Protein AF-A0A7C2U4H9-F1 (afdb_monomer_lite)

Foldseek 3Di:
DLDWAQPQFQPWDQDPVRDIWTFRTWGQAPVGDIATETPVQLVQLCVAPVSVVCSVCLSVQRHPALDKDQDPVGNQKIWGWHDDDQWIKIWIWHDDPNHIYTNYMHTDQWDDDDVDDTHGPVNSVVPVVDDDDDDDD

Secondary structure (DSSP, 8-state):
-PPPB-TTTT-EEE-TTS-EEEEEEEEE-TTSSEEEEEHHHHHHHHTSHHHHHTGGGHHHHHHS-SEEEEETTEEEEEEEEEEETTEEEEEEEEEETTEEEEEEEEE-SEE--SSSSPEEHHHHHHGGG--------

pLDDT: mean 81.41, std 17.37, range [26.0, 96.12]

Sequence (137 aa):
MAERDFSCAGVTFIDHNNQVNEILYATLTPLGYKAYVSIYALQHIEKHPIASKHKNDIAYILSNPDLVTPNPDNLKTHIFYKSYGKILLAVAVQVKNEVRFVATMYEAPNVKGLKQERILTSEFLFLRGGFKWKKWK

Radius of gyration: 15.43 Å; chains: 1; bounding box: 29×50×38 Å

Structure (mmCIF, N/CA/C/O backbone):
data_AF-A0A7C2U4H9-F1
#
_entry.id   AF-A0A7C2U4H9-F1
#
loop_
_atom_site.group_PDB
_atom_site.id
_atom_site.type_symbol
_atom_site.label_atom_id
_atom_site.label_alt_id
_atom_site.label_comp_id
_atom_site.label_asym_id
_atom_site.label_entity_id
_atom_site.label_seq_id
_atom_site.pdbx_PDB_ins_code
_atom_site.Cartn_x
_atom_site.Cartn_y
_atom_site.Cartn_z
_atom_site.occupancy
_atom_site.B_iso_or_equiv
_atom_site.auth_seq_id
_atom_site.auth_comp_id
_atom_site.auth_asym_id
_atom_site.auth_atom_id
_atom_site.pdbx_PDB_model_num
ATOM 1 N N . MET A 1 1 ? -11.006 4.688 -13.363 1.00 51.50 1 MET A N 1
ATOM 2 C CA . MET A 1 1 ? -10.161 5.543 -12.498 1.00 51.50 1 MET A CA 1
ATOM 3 C C . MET A 1 1 ? -10.096 4.896 -11.129 1.00 51.50 1 MET A C 1
ATOM 5 O O . MET A 1 1 ? -11.105 4.357 -10.702 1.00 51.50 1 MET A O 1
ATOM 9 N N . ALA A 1 2 ? -8.938 4.898 -10.471 1.00 67.38 2 ALA A N 1
ATOM 10 C CA . ALA A 1 2 ? -8.870 4.509 -9.066 1.00 67.38 2 ALA A CA 1
ATOM 11 C C . ALA A 1 2 ? -9.535 5.593 -8.218 1.00 67.38 2 ALA A C 1
ATOM 13 O O . ALA A 1 2 ? -9.140 6.757 -8.299 1.00 67.38 2 ALA A O 1
ATOM 14 N N . GLU A 1 3 ? -10.558 5.227 -7.457 1.00 83.25 3 GLU A N 1
ATOM 15 C CA . GLU A 1 3 ? -11.372 6.191 -6.727 1.00 83.25 3 GLU A CA 1
ATOM 16 C C . GLU A 1 3 ? -10.749 6.471 -5.355 1.00 83.25 3 GLU A C 1
ATOM 18 O O . GLU A 1 3 ? -10.582 5.575 -4.522 1.00 83.25 3 GLU A O 1
ATOM 23 N N . ARG A 1 4 ? -10.334 7.726 -5.153 1.00 93.31 4 ARG A N 1
ATOM 24 C CA . ARG A 1 4 ? -9.952 8.244 -3.840 1.00 93.31 4 ARG A CA 1
ATOM 25 C C . ARG A 1 4 ? -11.218 8.750 -3.168 1.00 93.31 4 ARG A C 1
ATOM 27 O O . ARG A 1 4 ? -11.835 9.691 -3.657 1.00 93.31 4 ARG A O 1
ATOM 34 N N . ASP A 1 5 ? -11.578 8.128 -2.059 1.00 93.12 5 ASP A N 1
ATOM 35 C CA . ASP A 1 5 ? -12.691 8.549 -1.222 1.00 93.12 5 ASP A CA 1
ATOM 36 C C . ASP A 1 5 ? -12.189 9.543 -0.170 1.00 93.12 5 ASP A C 1
ATOM 38 O O . ASP A 1 5 ? -11.414 9.187 0.719 1.00 93.12 5 ASP A O 1
ATOM 42 N N . PHE A 1 6 ? -12.618 10.797 -0.283 1.00 94.69 6 PHE A N 1
ATOM 43 C CA . PHE A 1 6 ? -12.236 11.875 0.631 1.00 94.69 6 PHE A CA 1
ATOM 44 C C . PHE A 1 6 ? -13.234 12.073 1.780 1.00 94.69 6 PHE A C 1
ATOM 46 O O . PHE A 1 6 ? -13.040 12.976 2.588 1.00 94.69 6 PHE A O 1
ATOM 53 N N . SER A 1 7 ? -14.278 11.241 1.912 1.00 93.44 7 SER A N 1
ATOM 54 C CA . SER A 1 7 ? -15.303 11.415 2.956 1.00 93.44 7 SER A CA 1
ATOM 55 C C . SER A 1 7 ? -14.754 11.300 4.384 1.00 93.44 7 SER A C 1
ATOM 57 O O . SER A 1 7 ? -15.409 11.710 5.336 1.00 93.44 7 SER A O 1
ATOM 59 N N . CYS A 1 8 ? -13.577 10.692 4.541 1.00 89.25 8 CYS A N 1
ATOM 60 C CA . CYS A 1 8 ? -12.869 10.520 5.808 1.00 89.25 8 CYS A CA 1
ATOM 61 C C . CYS A 1 8 ? -11.629 11.419 5.940 1.00 89.25 8 CYS A C 1
ATOM 63 O O . CYS A 1 8 ? -10.834 11.211 6.857 1.00 89.25 8 CYS A O 1
ATOM 65 N N . ALA A 1 9 ? -11.418 12.363 5.019 1.00 93.25 9 ALA A N 1
ATOM 66 C CA . ALA A 1 9 ? -10.305 13.301 5.101 1.00 93.25 9 ALA A CA 1
ATOM 67 C C . ALA A 1 9 ? -10.408 14.149 6.384 1.00 93.25 9 ALA A C 1
ATOM 69 O O . ALA A 1 9 ? -11.499 14.574 6.760 1.00 93.25 9 ALA A O 1
ATOM 70 N N . GLY A 1 10 ? -9.287 14.367 7.073 1.00 90.81 10 GLY A N 1
ATOM 71 C CA . GLY A 1 10 ? -9.241 15.112 8.337 1.00 90.81 10 GLY A CA 1
ATOM 72 C C . GLY A 1 10 ? -9.569 14.287 9.588 1.00 90.81 10 GLY A C 1
ATOM 73 O O . GLY A 1 10 ? -9.355 14.754 10.706 1.00 90.81 10 GLY A O 1
ATOM 74 N N . VAL A 1 11 ? -10.050 13.047 9.440 1.00 91.38 11 VAL A N 1
ATOM 75 C CA . VAL A 1 11 ? -10.263 12.149 10.585 1.00 91.38 11 VAL A CA 1
ATOM 76 C C . VAL A 1 11 ? -8.913 11.703 11.139 1.00 91.38 11 VAL A C 1
ATOM 78 O O . VAL A 1 11 ? -8.040 11.256 10.390 1.00 91.38 11 VAL A O 1
ATOM 81 N N . THR A 1 12 ? -8.748 11.788 12.459 1.00 90.69 12 THR A N 1
ATOM 82 C CA . THR A 1 12 ? -7.515 11.384 13.132 1.00 90.69 12 THR A CA 1
ATOM 83 C C . THR A 1 12 ? -7.577 9.954 13.671 1.00 90.69 12 THR A C 1
ATOM 85 O O . THR A 1 12 ? -8.636 9.437 14.023 1.00 90.69 12 THR A O 1
ATOM 88 N N . PHE A 1 13 ? -6.426 9.288 13.738 1.00 84.75 13 PHE A N 1
ATOM 89 C CA . PHE A 1 13 ? -6.267 7.964 14.339 1.00 84.75 13 PHE A CA 1
ATOM 90 C C . PHE A 1 13 ? -4.895 7.824 15.000 1.00 84.75 13 PHE A C 1
ATOM 92 O O . PHE A 1 13 ? -3.975 8.587 14.720 1.00 84.75 13 PHE A O 1
ATOM 99 N N . ILE A 1 14 ? -4.746 6.822 15.866 1.00 82.75 14 ILE A N 1
ATOM 100 C CA . ILE A 1 14 ? -3.475 6.504 16.524 1.00 82.75 14 ILE A CA 1
ATOM 101 C C . ILE A 1 14 ? -2.810 5.331 15.794 1.00 82.75 14 ILE A C 1
ATOM 103 O O . ILE A 1 14 ? -3.325 4.208 15.837 1.00 82.75 14 ILE A O 1
ATOM 107 N N . ASP A 1 15 ? -1.657 5.554 15.165 1.00 73.75 15 ASP A N 1
ATOM 108 C CA . ASP A 1 15 ? -0.920 4.519 14.423 1.00 73.75 15 ASP A CA 1
ATOM 109 C C . ASP A 1 15 ? -0.199 3.509 15.335 1.00 73.75 15 ASP A C 1
ATOM 111 O O . ASP A 1 15 ? -0.282 3.564 16.561 1.00 73.75 15 ASP A O 1
ATOM 115 N N . HIS A 1 16 ? 0.513 2.543 14.751 1.00 70.50 16 HIS A N 1
ATOM 116 C CA . HIS A 1 16 ? 1.254 1.524 15.505 1.00 70.50 16 HIS A CA 1
ATOM 117 C C . HIS A 1 16 ? 2.360 2.089 16.419 1.00 70.50 16 HIS A C 1
ATOM 119 O O . HIS A 1 16 ? 2.736 1.411 17.370 1.00 70.50 16 HIS A O 1
ATOM 125 N N . ASN A 1 17 ? 2.824 3.320 16.184 1.00 75.75 17 ASN A N 1
ATOM 126 C CA . ASN A 1 17 ? 3.825 4.020 16.992 1.00 75.75 17 ASN A CA 1
ATOM 127 C C . ASN A 1 17 ? 3.196 4.925 18.063 1.00 75.75 17 ASN A C 1
ATOM 129 O O . ASN A 1 17 ? 3.889 5.748 18.658 1.00 75.75 17 ASN A O 1
ATOM 133 N N . ASN A 1 18 ? 1.888 4.793 18.308 1.00 79.56 18 ASN A N 1
ATOM 134 C CA . ASN A 1 18 ? 1.111 5.661 19.192 1.00 79.56 18 ASN A CA 1
ATOM 135 C C . ASN A 1 18 ? 1.128 7.145 18.791 1.00 79.56 18 ASN A C 1
ATOM 137 O O . ASN A 1 18 ? 0.921 8.019 19.632 1.00 79.56 18 ASN A O 1
ATOM 141 N N . GLN A 1 19 ? 1.325 7.438 17.505 1.00 83.31 19 GLN A N 1
ATOM 142 C CA . GLN A 1 19 ? 1.277 8.798 16.985 1.00 83.31 19 GLN A CA 1
ATOM 143 C C . GLN A 1 19 ? -0.112 9.116 16.441 1.00 83.31 19 GLN A C 1
ATOM 145 O O . GLN A 1 19 ? -0.746 8.285 15.780 1.00 83.31 19 GLN A O 1
ATOM 150 N N . VAL A 1 20 ? -0.581 10.335 16.718 1.00 86.31 20 VAL A N 1
ATOM 151 C CA . VAL A 1 20 ? -1.806 10.867 16.119 1.00 86.31 20 VAL A CA 1
ATOM 152 C C . VAL A 1 20 ? -1.520 11.199 14.663 1.00 86.31 20 VAL A C 1
ATOM 154 O O . VAL A 1 20 ? -0.578 11.919 14.346 1.00 86.31 20 VAL A O 1
ATOM 157 N N . ASN A 1 21 ? -2.350 10.659 13.787 1.00 87.31 21 ASN A N 1
ATOM 158 C CA . ASN A 1 21 ? -2.217 10.750 12.349 1.00 87.31 21 ASN A CA 1
ATOM 159 C C . ASN A 1 21 ? -3.530 11.171 11.724 1.00 87.31 21 ASN A C 1
ATOM 161 O O . ASN A 1 21 ? -4.589 10.792 12.209 1.00 87.31 21 ASN A O 1
ATOM 165 N N . GLU A 1 22 ? -3.451 11.896 10.618 1.00 92.56 22 GLU A N 1
ATOM 166 C CA . GLU A 1 22 ? -4.614 12.360 9.872 1.00 92.56 22 GLU A CA 1
ATOM 167 C C . GLU A 1 22 ? -4.792 11.543 8.593 1.00 92.56 22 GLU A C 1
ATOM 169 O O . GLU A 1 22 ? -3.828 11.293 7.856 1.00 92.56 22 GLU A O 1
ATOM 174 N N . ILE A 1 23 ? -6.026 11.111 8.340 1.00 93.56 23 ILE A N 1
ATOM 175 C CA . ILE A 1 23 ? -6.426 10.444 7.105 1.00 93.56 23 ILE A CA 1
ATOM 176 C C . ILE A 1 23 ? -6.569 11.494 6.002 1.00 93.56 23 ILE A C 1
ATOM 178 O O . ILE A 1 23 ? -7.248 12.500 6.168 1.00 93.56 23 ILE A O 1
ATOM 182 N N . LEU A 1 24 ? -5.970 11.220 4.846 1.00 95.06 24 LEU A N 1
ATOM 183 C CA . LEU A 1 24 ? -6.108 12.039 3.643 1.00 95.06 24 LEU A CA 1
ATOM 184 C C . LEU A 1 24 ? -7.240 11.544 2.751 1.00 95.06 24 LEU A C 1
ATOM 186 O O . LEU A 1 24 ? -8.006 12.337 2.217 1.00 95.06 24 LEU A O 1
ATOM 190 N N . TYR A 1 25 ? -7.316 10.231 2.557 1.00 95.38 25 TYR A N 1
ATOM 191 C CA . TYR A 1 25 ? -8.354 9.579 1.769 1.00 95.38 25 TYR A CA 1
ATOM 192 C C . TYR A 1 25 ? -8.384 8.081 2.077 1.00 95.38 25 TYR A C 1
ATOM 194 O O . TYR A 1 25 ? -7.453 7.522 2.667 1.00 95.38 25 TYR A O 1
ATOM 202 N N . ALA A 1 26 ? -9.442 7.419 1.633 1.00 95.62 26 ALA A N 1
ATOM 203 C CA . ALA A 1 26 ? -9.556 5.974 1.597 1.00 95.62 26 ALA A CA 1
ATOM 204 C C . ALA A 1 26 ? -9.597 5.461 0.153 1.00 95.62 26 ALA A C 1
ATOM 206 O O . ALA A 1 26 ? -9.936 6.176 -0.792 1.00 95.62 26 ALA A O 1
ATOM 207 N N . THR A 1 27 ? -9.257 4.191 -0.028 1.00 96.12 27 THR A N 1
ATOM 208 C CA . THR A 1 27 ? -9.389 3.498 -1.311 1.00 96.12 27 THR A CA 1
ATOM 209 C C . THR A 1 27 ? -9.959 2.107 -1.089 1.00 96.12 27 THR A C 1
ATOM 211 O O . THR A 1 27 ? -9.481 1.365 -0.228 1.00 96.12 27 THR A O 1
ATOM 214 N N . LEU A 1 28 ? -10.981 1.745 -1.867 1.00 95.12 28 LEU A N 1
ATOM 215 C CA . LEU A 1 28 ? -11.529 0.393 -1.876 1.00 95.12 28 LEU A CA 1
ATOM 216 C C . LEU A 1 28 ? -10.554 -0.563 -2.575 1.00 95.12 28 LEU A C 1
ATOM 218 O O . LEU A 1 28 ? -10.083 -0.295 -3.680 1.00 95.12 28 LEU A O 1
ATOM 222 N N . THR A 1 29 ? -10.259 -1.681 -1.922 1.00 95.38 29 THR A N 1
ATOM 223 C CA . THR A 1 29 ? -9.367 -2.720 -2.451 1.00 95.38 29 THR A CA 1
ATOM 224 C C . THR A 1 29 ? -10.162 -3.868 -3.087 1.00 95.38 29 THR A C 1
ATOM 226 O O . THR A 1 29 ? -11.307 -4.102 -2.692 1.00 95.38 29 THR A O 1
ATOM 229 N N . PRO A 1 30 ? -9.559 -4.673 -3.986 1.00 92.88 30 PRO A N 1
ATOM 230 C CA . PRO A 1 30 ? -10.181 -5.896 -4.508 1.00 92.88 30 PRO A CA 1
ATOM 231 C C . PRO A 1 30 ? -10.527 -6.941 -3.441 1.00 92.88 30 PRO A C 1
ATOM 233 O O . PRO A 1 30 ? -11.307 -7.849 -3.701 1.00 92.88 30 PRO A O 1
ATOM 236 N N . LEU A 1 31 ? -9.952 -6.824 -2.239 1.00 91.25 31 LEU A N 1
ATOM 237 C CA . LEU A 1 31 ? -10.272 -7.681 -1.097 1.00 91.25 31 LEU A CA 1
ATOM 238 C C . LEU A 1 31 ? -11.553 -7.246 -0.357 1.00 91.25 31 LEU A C 1
ATOM 240 O O . LEU A 1 31 ? -11.889 -7.833 0.668 1.00 91.25 31 LEU A O 1
ATOM 244 N N . GLY A 1 32 ? -12.255 -6.214 -0.839 1.00 92.25 32 GLY A N 1
ATOM 245 C CA . GLY A 1 32 ? -13.558 -5.789 -0.318 1.00 92.25 32 GLY A CA 1
ATOM 246 C C . GLY A 1 32 ? -13.509 -4.854 0.894 1.00 92.25 32 GLY A C 1
ATOM 247 O O . GLY A 1 32 ? -14.548 -4.569 1.480 1.00 92.25 32 GLY A O 1
ATOM 248 N N . TYR A 1 33 ? -12.332 -4.352 1.277 1.00 93.50 33 TYR A N 1
ATOM 249 C CA . TYR A 1 33 ? -12.185 -3.394 2.380 1.00 93.50 33 TYR A CA 1
ATOM 250 C C . TYR A 1 33 ? -11.609 -2.052 1.921 1.00 93.50 33 TYR A C 1
ATOM 252 O O . TYR A 1 33 ? -10.886 -1.984 0.921 1.00 93.50 33 TYR A O 1
ATOM 260 N N . LYS A 1 34 ? -11.864 -0.998 2.708 1.00 94.44 34 LYS A N 1
ATOM 261 C CA . LYS A 1 34 ? -11.224 0.316 2.555 1.00 94.44 34 LYS A CA 1
ATOM 262 C C . LYS A 1 34 ? -9.848 0.332 3.222 1.00 94.44 34 LYS A C 1
ATOM 264 O O . LYS A 1 34 ? -9.713 -0.062 4.378 1.00 94.44 34 LYS A O 1
ATOM 269 N N . ALA A 1 35 ? -8.836 0.772 2.482 1.00 95.31 35 ALA A N 1
ATOM 270 C CA . ALA A 1 35 ? -7.511 1.083 2.999 1.00 95.31 35 ALA A CA 1
ATOM 271 C C . ALA A 1 35 ? -7.379 2.602 3.150 1.00 95.31 35 ALA A C 1
ATOM 273 O O . ALA A 1 35 ? -7.564 3.338 2.180 1.00 95.31 35 ALA A O 1
ATOM 274 N N . TYR A 1 36 ? -7.069 3.059 4.357 1.00 94.56 36 TYR A N 1
ATOM 275 C CA . TYR A 1 36 ? -6.917 4.475 4.677 1.00 94.56 36 TYR A CA 1
ATOM 276 C C . TYR A 1 36 ? -5.468 4.915 4.473 1.00 94.56 36 TYR A C 1
ATOM 278 O O . TYR A 1 36 ? -4.533 4.251 4.928 1.00 94.56 36 TYR A O 1
ATOM 286 N N . VAL A 1 37 ? -5.283 6.042 3.793 1.00 94.56 37 VAL A N 1
ATOM 287 C CA . VAL A 1 37 ? -3.974 6.648 3.541 1.00 94.56 37 VAL A CA 1
ATOM 288 C C . VAL A 1 37 ? -3.838 7.877 4.421 1.00 94.56 37 VAL A C 1
ATOM 290 O O . VAL A 1 37 ? -4.706 8.748 4.403 1.00 94.56 37 VAL A O 1
ATOM 293 N N . SER A 1 38 ? -2.755 7.947 5.189 1.00 93.50 38 SER A N 1
ATOM 294 C CA . SER A 1 38 ? -2.480 9.053 6.105 1.00 93.50 38 SER A CA 1
ATOM 295 C C . SER A 1 38 ? -1.346 9.951 5.619 1.00 93.50 38 SER A C 1
ATOM 297 O O . SER A 1 38 ? -0.540 9.549 4.773 1.00 93.50 38 SER A O 1
ATOM 299 N N . ILE A 1 39 ? -1.245 11.152 6.197 1.00 90.50 39 ILE A N 1
ATOM 300 C CA . ILE A 1 39 ? -0.112 12.068 5.965 1.00 90.50 39 ILE A CA 1
ATOM 301 C C . ILE A 1 39 ? 1.216 11.378 6.283 1.00 90.50 39 ILE A C 1
ATOM 303 O O . ILE A 1 39 ? 2.148 11.427 5.483 1.00 90.50 39 ILE A O 1
ATOM 307 N N . TYR A 1 40 ? 1.294 10.684 7.416 1.00 89.75 40 TYR A N 1
ATOM 308 C CA . TYR A 1 40 ? 2.507 9.983 7.825 1.00 89.75 40 TYR A CA 1
ATOM 309 C C . TYR A 1 40 ? 2.916 8.883 6.854 1.00 89.75 40 TYR A C 1
ATOM 311 O O . TYR A 1 40 ? 4.098 8.756 6.546 1.00 89.75 40 TYR A O 1
ATOM 319 N N . ALA A 1 41 ? 1.958 8.121 6.314 1.00 89.56 41 ALA A N 1
ATOM 320 C CA . ALA A 1 41 ? 2.264 7.123 5.297 1.00 89.56 41 ALA A CA 1
ATOM 321 C C . ALA A 1 41 ? 2.931 7.776 4.075 1.00 89.56 41 ALA A C 1
ATOM 323 O O . ALA A 1 41 ? 3.932 7.265 3.575 1.00 89.56 41 ALA A O 1
ATOM 324 N N . LEU A 1 42 ? 2.439 8.941 3.632 1.00 91.94 42 LEU A N 1
ATOM 325 C CA . LEU A 1 42 ? 3.066 9.689 2.539 1.00 91.94 42 LEU A CA 1
ATOM 326 C C . LEU A 1 42 ? 4.457 10.214 2.911 1.00 91.94 42 LEU A C 1
ATOM 328 O O . LEU A 1 42 ? 5.392 10.021 2.138 1.00 91.94 42 LEU A O 1
ATOM 332 N N . GLN A 1 43 ? 4.624 10.808 4.093 1.00 91.06 43 GLN A N 1
ATOM 333 C CA . GLN A 1 43 ? 5.927 11.288 4.576 1.00 91.06 43 GLN A CA 1
ATOM 334 C C . GLN A 1 43 ? 6.952 10.153 4.701 1.00 91.06 43 GLN A C 1
ATOM 336 O O . GLN A 1 43 ? 8.138 10.334 4.428 1.00 91.06 43 GLN A O 1
ATOM 341 N N . HIS A 1 44 ? 6.509 8.963 5.108 1.00 89.31 44 HIS A N 1
ATOM 342 C CA . HIS A 1 44 ? 7.355 7.779 5.157 1.00 89.31 44 HIS A CA 1
ATOM 343 C C . HIS A 1 44 ? 7.789 7.355 3.746 1.00 89.31 44 HIS A C 1
ATOM 345 O O . HIS A 1 44 ? 8.964 7.081 3.513 1.00 89.31 44 HIS A O 1
ATOM 351 N N . ILE A 1 45 ? 6.865 7.365 2.783 1.00 92.62 45 ILE A N 1
ATOM 352 C CA . ILE A 1 45 ? 7.129 7.039 1.374 1.00 92.62 45 ILE A CA 1
ATOM 353 C C . ILE A 1 45 ? 8.089 8.037 0.721 1.00 92.62 45 ILE A C 1
ATOM 355 O O . ILE A 1 45 ? 8.927 7.641 -0.087 1.00 92.62 45 ILE A O 1
ATOM 359 N N . GLU A 1 46 ? 8.016 9.316 1.086 1.00 93.06 46 GLU A N 1
ATOM 360 C CA . GLU A 1 46 ? 8.902 10.356 0.551 1.00 93.06 46 GLU A CA 1
ATOM 361 C C . GLU A 1 46 ? 10.387 10.089 0.831 1.00 93.06 46 GLU A C 1
ATOM 363 O O . GLU A 1 46 ? 11.238 10.500 0.041 1.00 93.06 46 GLU A O 1
ATOM 368 N N . LYS A 1 47 ? 10.699 9.325 1.887 1.00 90.56 47 LYS A N 1
ATOM 369 C CA . LYS A 1 47 ? 12.065 8.900 2.235 1.00 90.56 47 LYS A CA 1
ATOM 370 C C . LYS A 1 47 ? 12.621 7.814 1.306 1.00 90.56 47 LYS A C 1
ATOM 372 O O . LYS A 1 47 ? 13.816 7.533 1.348 1.00 90.56 47 LYS A O 1
ATOM 377 N N . HIS A 1 48 ? 11.786 7.201 0.465 1.00 87.12 48 HIS A N 1
ATOM 378 C CA . HIS A 1 48 ? 12.174 6.157 -0.480 1.00 87.12 48 HIS A CA 1
ATOM 379 C C . HIS A 1 48 ? 12.214 6.730 -1.910 1.00 87.12 48 HIS A C 1
ATOM 381 O O . HIS A 1 48 ? 11.155 6.930 -2.502 1.00 87.12 48 HIS A O 1
ATOM 387 N N . PRO A 1 49 ? 13.394 6.964 -2.522 1.00 89.06 49 PRO A N 1
ATOM 388 C CA . PRO A 1 49 ? 13.509 7.740 -3.764 1.00 89.06 49 PRO A CA 1
ATOM 389 C C . PRO A 1 49 ? 12.650 7.243 -4.933 1.00 89.06 49 PRO A C 1
ATOM 391 O O . PRO A 1 49 ? 12.087 8.045 -5.675 1.00 89.06 49 PRO A O 1
ATOM 394 N N . ILE A 1 50 ? 12.539 5.924 -5.108 1.00 88.88 50 ILE A N 1
ATOM 395 C CA . ILE A 1 50 ? 11.757 5.326 -6.198 1.00 88.88 50 ILE A CA 1
ATOM 396 C C . ILE A 1 50 ? 10.264 5.347 -5.868 1.00 88.88 50 ILE A C 1
ATOM 398 O O . ILE A 1 50 ? 9.466 5.780 -6.693 1.00 88.88 50 ILE A O 1
ATOM 402 N N . ALA A 1 51 ? 9.879 4.976 -4.646 1.00 91.62 51 ALA A N 1
ATOM 403 C CA . ALA A 1 51 ? 8.479 5.004 -4.232 1.00 91.62 51 ALA A CA 1
ATOM 404 C C . ALA A 1 51 ? 7.916 6.438 -4.182 1.00 91.62 51 ALA A C 1
ATOM 406 O O . ALA A 1 51 ? 6.786 6.670 -4.595 1.00 91.62 51 ALA A O 1
ATOM 407 N N . SER A 1 52 ? 8.717 7.422 -3.770 1.00 93.12 52 SER A N 1
ATOM 408 C CA . SER A 1 52 ? 8.338 8.838 -3.724 1.00 93.12 52 SER A CA 1
ATOM 409 C C . SER A 1 52 ? 7.871 9.367 -5.087 1.00 93.12 52 SER A C 1
ATOM 411 O O . SER A 1 52 ? 6.853 10.058 -5.165 1.00 93.12 52 SER A O 1
ATOM 413 N N . LYS A 1 53 ? 8.523 8.950 -6.185 1.00 93.56 53 LYS A N 1
ATOM 414 C CA . LYS A 1 53 ? 8.110 9.292 -7.563 1.00 93.56 53 LYS A CA 1
ATOM 415 C C . LYS A 1 53 ? 6.711 8.777 -7.918 1.00 93.56 53 LYS A C 1
ATOM 417 O O . LYS A 1 53 ? 6.056 9.348 -8.782 1.00 93.56 53 LYS A O 1
ATOM 422 N N . HIS A 1 54 ? 6.253 7.740 -7.224 1.00 92.81 54 HIS A N 1
ATOM 423 C CA . HIS A 1 54 ? 4.970 7.076 -7.427 1.00 92.81 54 HIS A CA 1
ATOM 424 C C . HIS A 1 54 ? 3.998 7.276 -6.259 1.00 92.81 54 HIS A C 1
ATOM 426 O O . HIS A 1 54 ? 2.972 6.605 -6.191 1.00 92.81 54 HIS A O 1
ATOM 432 N N . LYS A 1 55 ? 4.264 8.191 -5.316 1.00 91.56 55 LYS A N 1
ATOM 433 C CA . LYS A 1 55 ? 3.420 8.364 -4.115 1.00 91.56 55 LYS A CA 1
ATOM 434 C C . LYS A 1 55 ? 1.951 8.672 -4.433 1.00 91.56 55 LYS A C 1
ATOM 436 O O . LYS A 1 55 ? 1.054 8.312 -3.678 1.00 91.56 55 LYS A O 1
ATOM 441 N N . ASN A 1 56 ? 1.692 9.298 -5.580 1.00 91.44 56 ASN A N 1
ATOM 442 C CA . ASN A 1 56 ? 0.338 9.589 -6.051 1.00 91.44 56 ASN A CA 1
ATOM 443 C C . ASN A 1 56 ? -0.392 8.351 -6.604 1.00 91.44 56 ASN A C 1
ATOM 445 O O . ASN A 1 56 ? -1.617 8.372 -6.736 1.00 91.44 56 ASN A O 1
ATOM 449 N N . ASP A 1 57 ? 0.321 7.257 -6.857 1.00 93.81 57 ASP A N 1
ATOM 450 C CA . ASP A 1 57 ? -0.234 6.039 -7.437 1.00 93.81 57 ASP A CA 1
ATOM 451 C C . ASP A 1 57 ? -0.801 5.080 -6.385 1.00 93.81 57 ASP A C 1
ATOM 453 O O . ASP A 1 57 ? -1.412 4.082 -6.752 1.00 93.81 57 ASP A O 1
ATOM 457 N N . ILE A 1 58 ? -0.662 5.363 -5.084 1.00 95.12 58 ILE A N 1
ATOM 458 C CA . ILE A 1 58 ? -1.101 4.466 -3.997 1.00 95.12 58 ILE A CA 1
ATOM 459 C C . ILE A 1 58 ? -2.551 4.004 -4.190 1.00 95.12 58 ILE A C 1
ATOM 461 O O . ILE A 1 58 ? -2.821 2.805 -4.160 1.00 95.12 58 ILE A O 1
ATOM 465 N N . ALA A 1 59 ? -3.480 4.926 -4.461 1.00 95.81 59 ALA A N 1
ATOM 466 C CA . ALA A 1 59 ? -4.879 4.580 -4.720 1.00 95.81 59 ALA A CA 1
ATOM 467 C C . ALA A 1 59 ? -5.032 3.635 -5.926 1.00 95.81 59 ALA A C 1
ATOM 469 O O . ALA A 1 59 ? -5.828 2.695 -5.907 1.00 95.81 59 ALA A O 1
ATOM 470 N N . TYR A 1 60 ? -4.245 3.849 -6.980 1.00 95.12 60 TYR A N 1
ATOM 471 C CA . TYR A 1 60 ? -4.252 2.986 -8.155 1.00 95.12 60 TYR A CA 1
ATOM 472 C C . TYR A 1 60 ? -3.681 1.600 -7.861 1.00 95.12 60 TYR A C 1
ATOM 474 O O . TYR A 1 60 ? -4.299 0.604 -8.227 1.00 95.12 60 TYR A O 1
ATOM 482 N N . ILE A 1 61 ? -2.573 1.519 -7.126 1.00 95.25 61 ILE A N 1
ATOM 483 C CA . ILE A 1 61 ? -1.967 0.252 -6.704 1.00 95.25 61 ILE A CA 1
ATOM 484 C C . ILE A 1 61 ? -2.928 -0.549 -5.816 1.00 95.25 61 ILE A C 1
ATOM 486 O O . ILE A 1 61 ? -3.067 -1.755 -5.993 1.00 95.25 61 ILE A O 1
ATOM 490 N N . LEU A 1 62 ? -3.620 0.112 -4.885 1.00 95.62 62 LEU A N 1
ATOM 491 C CA . LEU A 1 62 ? -4.549 -0.534 -3.955 1.00 95.62 62 LEU A CA 1
ATOM 492 C C . LEU A 1 62 ? -5.829 -1.040 -4.622 1.00 95.62 62 LEU A C 1
ATOM 494 O O . LEU A 1 62 ? -6.329 -2.097 -4.245 1.00 95.62 62 LEU A O 1
ATOM 498 N N . SER A 1 63 ? -6.365 -0.292 -5.588 1.00 95.31 63 SER A N 1
ATOM 499 C CA . SER A 1 63 ? -7.606 -0.646 -6.294 1.00 95.31 63 SER A CA 1
ATOM 500 C C . SER A 1 63 ? -7.375 -1.595 -7.470 1.00 95.31 63 SER A C 1
ATOM 502 O O . SER A 1 63 ? -8.251 -2.386 -7.802 1.00 95.31 63 SER A O 1
ATOM 504 N N . ASN A 1 64 ? -6.199 -1.531 -8.097 1.00 92.88 64 ASN A N 1
ATOM 505 C CA . ASN A 1 64 ? -5.849 -2.308 -9.282 1.00 92.88 64 ASN A CA 1
ATOM 506 C C . ASN A 1 64 ? -4.468 -2.973 -9.131 1.00 92.88 64 ASN A C 1
ATOM 508 O O . ASN A 1 64 ? -3.606 -2.767 -9.992 1.00 92.88 64 ASN A O 1
ATOM 512 N N . PRO A 1 65 ? -4.212 -3.749 -8.063 1.00 92.12 65 PRO A N 1
ATOM 513 C CA . PRO A 1 65 ? -2.957 -4.470 -7.907 1.00 92.12 65 PRO A CA 1
ATOM 514 C C . PRO A 1 65 ? -2.813 -5.521 -9.007 1.00 92.12 65 PRO A C 1
ATOM 516 O O . PRO A 1 65 ? -3.790 -6.100 -9.479 1.00 92.12 65 PRO A O 1
ATOM 519 N N . ASP A 1 66 ? -1.577 -5.800 -9.390 1.00 88.75 66 ASP A N 1
ATOM 520 C CA . ASP A 1 66 ? -1.273 -6.946 -10.244 1.00 88.75 66 ASP A CA 1
ATOM 521 C C . ASP A 1 66 ? -1.205 -8.246 -9.412 1.00 88.75 66 ASP A C 1
ATOM 523 O O . ASP A 1 66 ? -1.470 -9.327 -9.931 1.00 88.75 66 ASP A O 1
ATOM 527 N N . LEU A 1 67 ? -0.901 -8.146 -8.110 1.00 87.38 67 LEU A N 1
ATOM 528 C CA . LEU A 1 67 ? -0.931 -9.256 -7.153 1.00 87.38 67 LEU A CA 1
ATOM 529 C C . LEU A 1 67 ? -1.193 -8.747 -5.733 1.00 87.38 67 LEU A C 1
ATOM 531 O O . LEU A 1 67 ? -0.737 -7.667 -5.357 1.00 87.38 67 LEU A O 1
ATOM 535 N N . VAL A 1 68 ? -1.863 -9.564 -4.921 1.00 89.69 68 VAL A N 1
ATOM 536 C CA . VAL A 1 68 ? -2.016 -9.329 -3.483 1.00 89.69 68 VAL A CA 1
ATOM 537 C C . VAL A 1 68 ? -1.561 -10.561 -2.714 1.00 89.69 68 VAL A C 1
ATOM 539 O O . VAL A 1 68 ? -2.017 -11.668 -2.999 1.00 89.69 68 VAL A O 1
ATOM 542 N N . THR A 1 69 ? -0.679 -10.378 -1.732 1.00 87.06 69 THR A N 1
ATOM 543 C CA . THR A 1 69 ? -0.240 -11.459 -0.838 1.00 87.06 69 THR A CA 1
ATOM 544 C C . THR A 1 69 ? -0.420 -11.062 0.627 1.00 87.06 69 THR A C 1
ATOM 546 O O . THR A 1 69 ? -0.328 -9.880 0.967 1.00 87.06 69 THR A O 1
ATOM 549 N N . PRO A 1 70 ? -0.698 -12.013 1.534 1.00 86.00 70 PRO A N 1
ATOM 550 C CA . PRO A 1 70 ? -0.540 -11.759 2.958 1.00 86.00 70 PRO A CA 1
ATOM 551 C C . PRO A 1 70 ? 0.950 -11.614 3.289 1.00 86.00 70 PRO A C 1
ATOM 553 O O . PRO A 1 70 ? 1.799 -12.305 2.721 1.00 86.00 70 PRO A O 1
ATOM 556 N N . ASN A 1 71 ? 1.277 -10.740 4.237 1.00 82.44 71 ASN A N 1
ATOM 557 C CA . ASN A 1 71 ? 2.627 -10.659 4.776 1.00 82.44 71 ASN A CA 1
ATOM 558 C C . ASN A 1 71 ? 2.922 -11.953 5.566 1.00 82.44 71 ASN A C 1
ATOM 560 O O . ASN A 1 71 ? 2.153 -12.277 6.474 1.00 82.44 71 ASN A O 1
ATOM 564 N N . PRO A 1 72 ? 4.010 -12.688 5.264 1.00 77.44 72 PRO A N 1
ATOM 565 C CA . PRO A 1 72 ? 4.336 -13.937 5.957 1.00 77.44 72 PRO A CA 1
ATOM 566 C C . PRO A 1 72 ? 4.549 -13.757 7.463 1.00 77.44 72 PRO A C 1
ATOM 568 O O . PRO A 1 72 ? 4.204 -14.650 8.231 1.00 77.44 72 PRO A O 1
ATOM 571 N N . ASP A 1 73 ? 5.061 -12.599 7.883 1.00 80.44 73 ASP A N 1
ATOM 572 C CA . ASP A 1 73 ? 5.365 -12.314 9.289 1.00 80.44 73 ASP A CA 1
ATOM 573 C C . ASP A 1 73 ? 4.116 -11.841 10.058 1.00 80.44 73 ASP A C 1
ATOM 575 O O . ASP A 1 73 ? 4.054 -11.901 11.284 1.00 80.44 73 ASP A O 1
ATOM 579 N N . ASN A 1 74 ? 3.092 -11.365 9.341 1.00 83.81 74 ASN A N 1
ATOM 580 C CA . ASN A 1 74 ? 1.822 -10.938 9.916 1.00 83.81 74 ASN A CA 1
ATOM 581 C C . ASN A 1 74 ? 0.691 -11.124 8.902 1.00 83.81 74 ASN A C 1
ATOM 583 O O . ASN A 1 74 ? 0.402 -10.227 8.107 1.00 83.81 74 ASN A O 1
ATOM 587 N N . LEU A 1 75 ? -0.008 -12.255 8.995 1.00 84.12 75 LEU A N 1
ATOM 588 C CA . LEU A 1 75 ? -1.057 -12.648 8.050 1.00 84.12 75 LEU A CA 1
ATOM 589 C C . LEU A 1 75 ? -2.247 -11.674 7.974 1.00 84.12 75 LEU A C 1
ATOM 591 O O . LEU A 1 75 ? -3.021 -11.739 7.025 1.00 84.12 75 LEU A O 1
ATOM 595 N N . LYS A 1 76 ? -2.413 -10.762 8.944 1.00 87.38 76 LYS A N 1
ATOM 596 C CA . LYS A 1 76 ? -3.449 -9.714 8.879 1.00 87.38 76 LYS A CA 1
ATOM 597 C C . LYS A 1 76 ? -3.066 -8.578 7.924 1.00 87.38 76 LYS A C 1
ATOM 599 O O . LYS A 1 76 ? -3.949 -7.885 7.412 1.00 87.38 76 LYS A O 1
ATOM 604 N N . THR A 1 77 ? -1.767 -8.384 7.701 1.00 89.69 77 THR A N 1
ATOM 605 C CA . THR A 1 77 ? -1.218 -7.384 6.782 1.00 89.69 77 THR A CA 1
ATOM 606 C C . THR A 1 77 ? -1.244 -7.928 5.362 1.00 89.69 77 THR A C 1
ATOM 608 O O . THR A 1 77 ? -0.780 -9.038 5.117 1.00 89.69 77 THR A O 1
ATOM 611 N N . HIS A 1 78 ? -1.731 -7.130 4.418 1.00 91.81 78 HIS A N 1
ATOM 612 C CA . HIS A 1 78 ? -1.689 -7.467 2.996 1.00 91.81 78 HIS A CA 1
ATOM 613 C C . HIS A 1 78 ? -0.707 -6.561 2.264 1.00 91.81 78 HIS A C 1
ATOM 615 O O . HIS A 1 78 ? -0.583 -5.378 2.581 1.00 91.81 78 HIS A O 1
ATOM 621 N N . ILE A 1 79 ? -0.022 -7.123 1.276 1.00 92.50 79 ILE A N 1
ATOM 622 C CA . ILE A 1 79 ? 0.924 -6.426 0.418 1.00 92.50 79 ILE A CA 1
ATOM 623 C C . ILE A 1 79 ? 0.354 -6.420 -0.999 1.00 92.50 79 ILE A C 1
ATOM 625 O O . ILE A 1 79 ? 0.081 -7.471 -1.577 1.00 92.50 79 ILE A O 1
ATOM 629 N N . PHE A 1 80 ? 0.152 -5.220 -1.531 1.00 93.25 80 PHE A N 1
ATOM 630 C CA . PHE A 1 80 ? -0.393 -4.960 -2.858 1.00 93.25 80 PHE A CA 1
ATOM 631 C C . PHE A 1 80 ? 0.75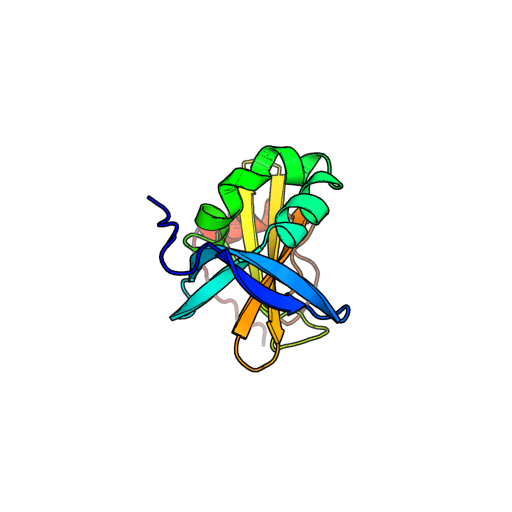5 -4.625 -3.798 1.00 93.25 80 PHE A C 1
ATOM 633 O O . PHE A 1 80 ? 1.463 -3.644 -3.579 1.00 93.25 80 PHE A O 1
ATOM 640 N N . TYR A 1 81 ? 0.940 -5.434 -4.833 1.00 91.44 81 TYR A N 1
ATOM 641 C CA . TYR A 1 81 ? 2.033 -5.291 -5.784 1.00 91.44 81 TYR A CA 1
ATOM 642 C C . TYR A 1 81 ? 1.543 -4.721 -7.111 1.00 91.44 81 TYR A C 1
ATOM 644 O O . TYR A 1 81 ? 0.507 -5.143 -7.630 1.00 91.44 81 TYR A O 1
ATOM 652 N N . LYS A 1 82 ? 2.317 -3.802 -7.692 1.00 91.25 82 LYS A N 1
ATOM 653 C CA . LYS A 1 82 ? 2.060 -3.233 -9.019 1.00 91.25 82 LYS A CA 1
ATOM 654 C C . LYS A 1 82 ? 3.345 -3.084 -9.821 1.00 91.25 82 LYS A C 1
ATOM 656 O O . LYS A 1 82 ? 4.312 -2.497 -9.337 1.00 91.25 82 LYS A O 1
ATOM 661 N N . SER A 1 83 ? 3.339 -3.594 -11.048 1.00 89.12 83 SER A N 1
ATOM 662 C CA . SER A 1 83 ? 4.462 -3.468 -11.973 1.00 89.12 83 SER A CA 1
ATOM 663 C C . SER A 1 83 ? 4.338 -2.214 -12.839 1.00 89.12 83 SER A C 1
ATOM 665 O O . SER A 1 83 ? 3.281 -1.912 -13.395 1.00 89.12 83 SER A O 1
ATOM 667 N N . TYR A 1 84 ? 5.462 -1.518 -12.978 1.00 86.88 84 TYR A N 1
ATOM 668 C CA . TYR A 1 84 ? 5.690 -0.369 -13.846 1.00 86.88 84 TYR A CA 1
ATOM 669 C C . TYR A 1 84 ? 6.912 -0.660 -14.725 1.00 86.88 84 TYR A C 1
ATOM 671 O O . TYR A 1 84 ? 8.028 -0.202 -14.468 1.00 86.88 84 TYR A O 1
ATOM 679 N N . GLY A 1 85 ? 6.725 -1.490 -15.753 1.00 83.00 85 GLY A N 1
ATOM 680 C CA . GLY A 1 85 ? 7.823 -1.948 -16.605 1.00 83.00 85 GLY A CA 1
ATOM 681 C C . GLY A 1 85 ? 8.836 -2.773 -15.807 1.00 83.00 85 GLY A C 1
ATOM 682 O O . GLY A 1 85 ? 8.543 -3.897 -15.415 1.00 83.00 85 GLY A O 1
ATOM 683 N N . LYS A 1 86 ? 10.030 -2.214 -15.566 1.00 81.19 86 LYS A N 1
ATOM 684 C CA . LYS A 1 86 ? 11.096 -2.867 -14.780 1.00 81.19 86 LYS A CA 1
ATOM 685 C C . LYS A 1 86 ? 10.976 -2.650 -13.268 1.00 81.19 86 LYS A C 1
ATOM 687 O O . LYS A 1 86 ? 11.711 -3.284 -12.521 1.00 81.19 86 LYS A O 1
ATOM 692 N N . ILE A 1 87 ? 10.090 -1.757 -12.830 1.00 85.88 87 ILE A N 1
ATOM 693 C CA . ILE A 1 87 ? 9.899 -1.413 -11.418 1.00 85.88 87 ILE A CA 1
ATOM 694 C C . ILE A 1 87 ? 8.727 -2.223 -10.874 1.00 85.88 87 ILE A C 1
ATOM 696 O O . ILE A 1 87 ? 7.696 -2.362 -11.534 1.00 85.88 87 ILE A O 1
ATOM 700 N N . LEU A 1 88 ? 8.862 -2.720 -9.650 1.00 88.62 88 LEU A N 1
ATOM 701 C CA . LEU A 1 88 ? 7.778 -3.341 -8.902 1.00 88.62 88 LEU A CA 1
ATOM 702 C C . LEU A 1 88 ? 7.593 -2.585 -7.590 1.00 88.62 88 LEU A C 1
ATOM 704 O O . LEU A 1 88 ? 8.506 -2.505 -6.772 1.00 88.62 88 LEU A O 1
ATOM 708 N N . LEU A 1 89 ? 6.409 -2.018 -7.392 1.00 91.94 89 LEU A N 1
ATOM 709 C CA . LEU A 1 89 ? 6.052 -1.322 -6.161 1.00 91.94 89 LEU A CA 1
ATOM 710 C C . LEU A 1 89 ? 5.186 -2.215 -5.289 1.00 91.94 89 LEU A C 1
ATOM 712 O O . LEU A 1 89 ? 4.286 -2.892 -5.785 1.00 91.94 89 LEU A O 1
ATOM 716 N N . ALA A 1 90 ? 5.449 -2.179 -3.989 1.00 92.62 90 ALA A N 1
ATOM 717 C CA . ALA A 1 90 ? 4.685 -2.877 -2.972 1.00 92.62 90 ALA A CA 1
ATOM 718 C C . ALA A 1 90 ? 4.104 -1.866 -1.984 1.00 92.62 90 ALA A C 1
ATOM 720 O O . ALA A 1 90 ? 4.852 -1.123 -1.351 1.00 92.62 90 ALA A O 1
ATOM 721 N N . VAL A 1 91 ? 2.780 -1.859 -1.830 1.00 95.12 91 VAL A N 1
ATOM 722 C CA . VAL A 1 91 ? 2.063 -1.080 -0.815 1.00 95.12 91 VAL A CA 1
ATOM 723 C C . VAL A 1 91 ? 1.630 -2.023 0.300 1.00 95.12 91 VAL A C 1
ATOM 725 O O . VAL A 1 91 ? 0.877 -2.969 0.069 1.00 95.12 91 VAL A O 1
ATOM 728 N N . ALA A 1 92 ? 2.100 -1.771 1.519 1.00 93.50 92 ALA A N 1
ATOM 729 C CA . ALA A 1 92 ? 1.746 -2.569 2.688 1.00 93.50 92 ALA A CA 1
ATOM 730 C C . ALA A 1 92 ? 0.541 -1.956 3.412 1.00 93.50 92 ALA A C 1
ATOM 732 O O . ALA A 1 92 ? 0.581 -0.793 3.816 1.00 93.50 92 ALA A O 1
ATOM 733 N N . VAL A 1 93 ? -0.504 -2.758 3.622 1.00 94.12 93 VAL A N 1
ATOM 734 C CA . VAL A 1 93 ? -1.711 -2.383 4.366 1.00 94.12 93 VAL A CA 1
ATOM 735 C C . VAL A 1 93 ? -1.805 -3.211 5.639 1.00 94.12 93 VAL A C 1
ATOM 737 O O . VAL A 1 93 ? -2.025 -4.423 5.588 1.00 94.12 93 VAL A O 1
ATOM 740 N N . GLN A 1 94 ? -1.653 -2.551 6.782 1.00 91.75 94 GLN A N 1
ATOM 741 C CA . GLN A 1 94 ? -1.706 -3.159 8.111 1.00 91.75 94 GLN A CA 1
ATOM 742 C C . GLN A 1 94 ? -3.098 -3.026 8.732 1.00 91.75 94 GLN A C 1
ATOM 744 O O . GLN A 1 94 ? -3.902 -2.200 8.305 1.00 91.75 94 GLN A O 1
ATOM 749 N N . VAL A 1 95 ? -3.372 -3.833 9.760 1.00 89.88 95 VAL A N 1
ATOM 750 C CA . VAL A 1 95 ? -4.611 -3.772 10.550 1.00 89.88 95 VAL A CA 1
ATOM 751 C C . VAL A 1 95 ? -4.291 -3.311 11.964 1.00 89.88 95 VAL A C 1
ATOM 753 O O . VAL A 1 95 ? -3.443 -3.917 12.619 1.00 89.88 95 VAL A O 1
ATOM 756 N N . LYS A 1 96 ? -5.013 -2.304 12.460 1.00 83.38 96 LYS A N 1
ATOM 757 C CA . LYS A 1 96 ? -5.013 -1.899 13.870 1.00 83.38 96 LYS A CA 1
ATOM 758 C C . LYS A 1 96 ? -6.440 -1.562 14.291 1.00 83.38 96 LYS A C 1
ATOM 760 O O . LYS A 1 96 ? -7.095 -0.782 13.612 1.00 83.38 96 LYS A O 1
ATOM 765 N N . ASN A 1 97 ? -6.907 -2.147 15.397 1.00 83.62 97 ASN A N 1
ATOM 766 C CA . ASN A 1 97 ? -8.274 -1.966 15.908 1.00 83.62 97 ASN A CA 1
ATOM 767 C C . ASN A 1 97 ? -9.338 -2.148 14.810 1.00 83.62 97 ASN A C 1
ATOM 769 O O . ASN A 1 97 ? -10.194 -1.295 14.628 1.00 83.62 97 ASN A O 1
ATOM 773 N N . GLU A 1 98 ? -9.211 -3.224 14.025 1.00 84.62 98 GLU A N 1
ATOM 774 C CA . GLU A 1 98 ? -10.091 -3.564 12.887 1.00 84.62 98 GLU A CA 1
ATOM 775 C C . GLU A 1 98 ? -10.044 -2.602 11.687 1.00 84.62 98 GLU A C 1
ATOM 777 O O . GLU A 1 98 ? -10.561 -2.923 10.617 1.00 84.62 98 GLU A O 1
ATOM 782 N N . VAL A 1 99 ? -9.330 -1.482 11.797 1.00 86.94 99 VAL A N 1
ATOM 783 C CA . VAL A 1 99 ? -9.150 -0.517 10.712 1.00 86.94 99 VAL A CA 1
ATOM 784 C C . VAL A 1 99 ? -7.875 -0.824 9.922 1.00 86.94 99 VAL A C 1
ATOM 786 O O . VAL A 1 99 ? -6.857 -1.256 10.474 1.00 86.94 99 VAL A O 1
ATOM 789 N N . ARG A 1 100 ? -7.934 -0.634 8.598 1.00 91.50 100 ARG A N 1
ATOM 790 C CA . ARG A 1 100 ? -6.858 -0.986 7.663 1.00 91.50 100 ARG A CA 1
ATOM 791 C C . ARG A 1 100 ? -6.158 0.245 7.104 1.00 91.50 100 ARG A C 1
ATOM 793 O O . ARG A 1 100 ? -6.754 0.993 6.339 1.00 91.50 100 ARG A O 1
ATOM 800 N N . PHE A 1 101 ? -4.882 0.421 7.421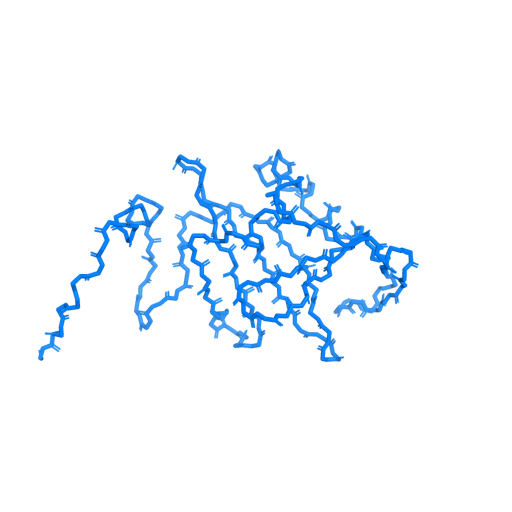 1.00 91.88 101 PHE A N 1
ATOM 801 C CA . PHE A 1 101 ? -4.117 1.611 7.042 1.00 91.88 101 PHE A CA 1
ATOM 802 C C . PHE A 1 101 ? -2.935 1.256 6.151 1.00 91.88 101 PHE A C 1
ATOM 804 O O . PHE A 1 101 ? -2.288 0.223 6.345 1.00 91.88 101 PHE A O 1
ATOM 811 N N . VAL A 1 102 ? -2.622 2.131 5.199 1.00 91.62 102 VAL A N 1
ATOM 812 C CA . VAL A 1 102 ? -1.355 2.065 4.470 1.00 91.62 102 VAL A CA 1
ATOM 813 C C . VAL A 1 102 ? -0.227 2.383 5.440 1.00 91.62 102 VAL A C 1
ATOM 815 O O . VAL A 1 102 ? -0.193 3.455 6.035 1.00 91.62 102 VAL A O 1
ATOM 818 N N . ALA A 1 103 ? 0.700 1.443 5.587 1.00 88.50 103 ALA A N 1
ATOM 819 C CA . ALA A 1 103 ? 1.881 1.618 6.418 1.00 88.50 103 ALA A CA 1
ATOM 820 C C . ALA A 1 103 ? 3.035 2.235 5.624 1.00 88.50 103 ALA A C 1
ATOM 822 O O . ALA A 1 103 ? 3.733 3.113 6.116 1.00 88.50 103 ALA A O 1
ATOM 823 N N . THR A 1 104 ? 3.252 1.761 4.394 1.00 92.00 104 THR A N 1
ATOM 824 C CA . THR A 1 104 ? 4.350 2.222 3.540 1.00 92.00 104 THR A CA 1
ATOM 825 C C . THR A 1 104 ? 4.152 1.779 2.090 1.00 92.00 104 THR A C 1
ATOM 827 O O . THR A 1 104 ? 3.309 0.926 1.788 1.00 92.00 104 THR A O 1
ATOM 830 N N . MET A 1 105 ? 4.987 2.324 1.212 1.00 94.25 105 MET A N 1
ATOM 831 C CA . MET A 1 105 ? 5.231 1.857 -0.142 1.00 94.25 105 MET A CA 1
ATOM 832 C C . MET A 1 105 ? 6.736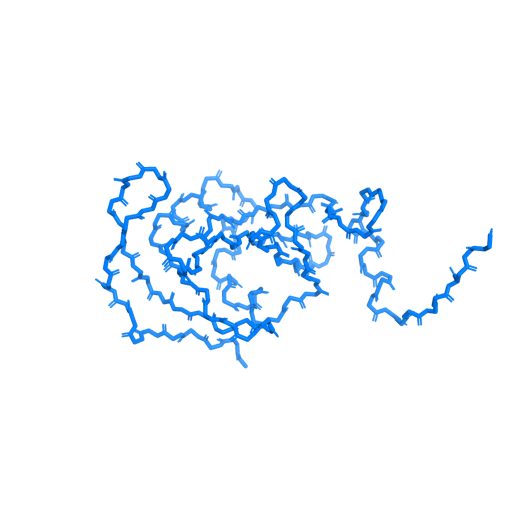 1.839 -0.405 1.00 94.25 105 MET A C 1
ATOM 834 O O . MET A 1 105 ? 7.442 2.783 -0.052 1.00 94.25 105 MET A O 1
ATOM 838 N N . TYR A 1 106 ? 7.223 0.784 -1.046 1.00 91.94 106 TYR A N 1
ATOM 839 C CA . TYR A 1 106 ? 8.633 0.637 -1.402 1.00 91.94 106 TYR A CA 1
ATOM 840 C C . TYR A 1 106 ? 8.787 -0.094 -2.736 1.00 91.94 106 TYR A C 1
ATOM 842 O O . TYR A 1 106 ? 7.866 -0.769 -3.202 1.00 91.94 106 TYR A O 1
ATOM 850 N N . GLU A 1 107 ? 9.960 0.043 -3.352 1.00 89.75 107 GLU A N 1
ATOM 851 C CA . GLU A 1 107 ? 10.347 -0.807 -4.475 1.00 89.75 107 GLU A CA 1
ATOM 852 C C . GLU A 1 107 ? 10.671 -2.208 -3.954 1.00 89.75 107 GLU A C 1
ATOM 854 O O . GLU A 1 107 ? 11.540 -2.389 -3.099 1.00 89.75 107 GLU A O 1
ATOM 859 N N . ALA A 1 108 ? 9.952 -3.203 -4.457 1.00 82.38 108 ALA A N 1
ATOM 860 C CA . ALA A 1 108 ? 10.136 -4.593 -4.100 1.00 82.38 108 ALA A CA 1
ATOM 861 C C . ALA A 1 108 ? 10.866 -5.302 -5.245 1.00 82.38 108 ALA A C 1
ATOM 863 O O . ALA A 1 108 ? 10.230 -5.614 -6.245 1.00 82.38 108 ALA A O 1
ATOM 864 N N . PRO A 1 109 ? 12.168 -5.621 -5.124 1.00 71.25 109 PRO A N 1
ATOM 865 C CA . PRO A 1 109 ? 12.865 -6.353 -6.184 1.00 71.25 109 PRO A CA 1
ATOM 866 C C . PRO A 1 109 ? 12.261 -7.749 -6.405 1.00 71.25 109 PRO A C 1
ATOM 868 O O . PRO A 1 109 ? 12.291 -8.269 -7.521 1.00 71.25 109 PRO A O 1
ATOM 871 N N . ASN A 1 110 ? 11.673 -8.321 -5.343 1.00 68.12 110 ASN A N 1
ATOM 872 C CA . ASN A 1 110 ? 11.042 -9.635 -5.332 1.00 68.12 110 ASN A CA 1
ATOM 873 C C . ASN A 1 110 ? 9.723 -9.623 -4.545 1.00 68.12 110 ASN A C 1
ATOM 875 O O . ASN A 1 110 ? 9.598 -8.922 -3.536 1.00 68.12 110 ASN A O 1
ATOM 879 N N . VAL A 1 111 ? 8.780 -10.475 -4.942 1.00 64.00 111 VAL A N 1
ATOM 880 C CA . VAL A 1 111 ? 7.529 -10.723 -4.211 1.00 64.00 111 VAL A CA 1
ATOM 881 C C . VAL A 1 111 ? 7.746 -11.798 -3.147 1.00 64.00 111 VAL A C 1
ATOM 883 O O . VAL A 1 111 ? 8.354 -12.836 -3.416 1.00 64.00 111 VAL A O 1
ATOM 886 N N . LYS A 1 112 ? 7.204 -11.581 -1.942 1.00 61.12 112 LYS A N 1
ATOM 887 C CA . LYS A 1 112 ? 7.060 -12.633 -0.928 1.00 61.12 112 LYS A CA 1
ATOM 888 C C . LYS A 1 112 ? 5.635 -13.197 -0.988 1.00 61.12 112 LYS A C 1
ATOM 890 O O . LYS A 1 112 ? 4.677 -12.462 -0.749 1.00 61.12 112 LYS A O 1
ATOM 895 N N . GLY A 1 113 ? 5.509 -14.498 -1.249 1.00 55.81 113 GLY A N 1
ATOM 896 C CA . GLY A 1 113 ? 4.259 -15.244 -1.074 1.00 55.81 113 GLY A CA 1
ATOM 897 C C . GLY A 1 113 ? 3.817 -16.030 -2.306 1.00 55.81 113 GLY A C 1
ATOM 898 O O . GLY A 1 113 ? 3.378 -15.438 -3.281 1.00 55.81 113 GLY A O 1
ATOM 899 N N . LEU A 1 114 ? 3.911 -17.362 -2.202 1.00 52.53 114 LEU A N 1
ATOM 900 C CA . LEU A 1 114 ? 3.218 -18.409 -2.976 1.00 52.53 114 LEU A CA 1
ATOM 901 C C . LEU A 1 114 ? 3.664 -19.786 -2.427 1.00 52.53 114 LEU A C 1
ATOM 903 O O . LEU A 1 114 ? 4.223 -20.602 -3.135 1.00 52.53 114 LEU A O 1
ATOM 907 N N . LYS A 1 115 ? 3.506 -20.027 -1.115 1.00 45.59 115 LYS A N 1
ATOM 908 C CA . LYS A 1 115 ? 3.998 -21.215 -0.367 1.00 45.59 115 LYS A CA 1
ATOM 909 C C . LYS A 1 115 ? 5.488 -21.619 -0.522 1.00 45.59 115 LYS A C 1
ATOM 911 O O . LYS A 1 115 ? 5.931 -22.374 0.331 1.00 45.59 115 LYS A O 1
ATOM 916 N N . GLN A 1 116 ? 6.274 -21.095 -1.464 1.00 48.19 116 GLN A N 1
ATOM 917 C CA . GLN A 1 116 ? 7.728 -21.262 -1.588 1.00 48.19 116 G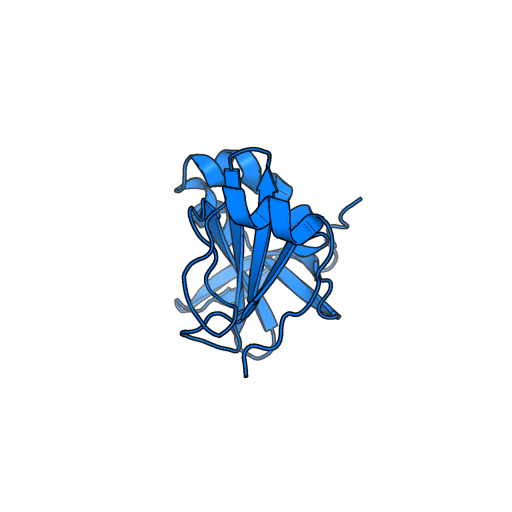LN A CA 1
ATOM 918 C C . GLN A 1 116 ? 8.326 -20.142 -2.467 1.00 48.19 116 GLN A C 1
ATOM 920 O O . GLN A 1 116 ? 7.711 -19.728 -3.443 1.00 48.19 116 GLN A O 1
ATOM 925 N N . GLU A 1 117 ? 9.521 -19.691 -2.069 1.00 56.72 117 GLU A N 1
ATOM 926 C CA . GLU A 1 117 ? 10.498 -18.850 -2.788 1.00 56.72 117 GLU A CA 1
ATOM 927 C C . GLU A 1 117 ? 10.102 -17.416 -3.204 1.00 56.72 117 GLU A C 1
ATOM 929 O O . GLU A 1 117 ? 8.941 -17.029 -3.330 1.00 56.72 117 GLU A O 1
ATOM 934 N N . ARG A 1 118 ? 11.126 -16.558 -3.286 1.00 62.16 118 ARG A N 1
ATOM 935 C CA . ARG A 1 118 ? 11.015 -15.170 -3.751 1.00 62.16 118 ARG A CA 1
ATOM 936 C C . ARG A 1 118 ? 10.800 -15.201 -5.266 1.00 62.16 118 ARG A C 1
ATOM 938 O O . ARG A 1 118 ? 11.586 -15.847 -5.943 1.00 62.16 118 ARG A O 1
ATOM 945 N N . ILE A 1 119 ? 9.809 -14.476 -5.785 1.00 63.47 119 ILE A N 1
ATOM 946 C CA . ILE A 1 119 ? 9.560 -14.372 -7.237 1.00 63.47 119 ILE A CA 1
ATOM 947 C C . ILE A 1 119 ? 10.163 -13.062 -7.749 1.00 63.47 119 ILE A C 1
ATOM 949 O O . ILE A 1 119 ? 9.871 -12.001 -7.184 1.00 63.47 119 ILE A O 1
ATOM 953 N N . LEU A 1 120 ? 10.996 -13.124 -8.791 1.00 64.94 120 LEU A N 1
ATOM 954 C CA . LEU A 1 120 ? 11.629 -11.957 -9.410 1.00 64.94 120 LEU A CA 1
ATOM 955 C C . LEU A 1 120 ? 10.594 -11.088 -10.147 1.00 64.94 120 LEU A C 1
ATOM 957 O O . LEU A 1 120 ? 9.597 -11.575 -10.679 1.00 64.94 120 LEU A O 1
ATOM 961 N N . THR A 1 121 ? 10.863 -9.787 -10.276 1.00 64.50 121 THR A N 1
ATOM 962 C CA . THR A 1 121 ? 10.002 -8.864 -11.051 1.00 64.50 121 THR A CA 1
ATOM 963 C C . THR A 1 121 ? 9.838 -9.279 -12.523 1.00 64.50 121 THR A C 1
ATOM 965 O O . THR A 1 121 ? 8.779 -9.079 -13.114 1.00 64.50 121 THR A O 1
ATOM 968 N N . SER A 1 122 ? 10.853 -9.894 -13.133 1.00 64.56 122 SER A N 1
ATOM 969 C CA . SER A 1 122 ? 10.745 -10.448 -14.490 1.00 64.56 122 SER A CA 1
ATOM 970 C C . SER A 1 122 ? 9.730 -11.590 -14.563 1.00 64.56 122 SER A C 1
ATOM 972 O O . SER A 1 122 ? 8.952 -11.653 -15.508 1.00 64.56 122 SER A O 1
ATOM 974 N N . GLU A 1 123 ? 9.698 -12.453 -13.548 1.00 63.78 123 GLU A N 1
ATOM 975 C CA . GLU A 1 123 ? 8.783 -13.596 -13.425 1.00 63.78 123 GLU A CA 1
ATOM 976 C C . GLU A 1 123 ? 7.352 -13.149 -13.098 1.00 63.78 123 GLU A C 1
ATOM 978 O O . GLU A 1 123 ? 6.383 -13.773 -13.529 1.00 63.78 123 GLU A O 1
ATOM 983 N N . PHE A 1 124 ? 7.208 -12.010 -12.418 1.00 64.94 124 PHE A N 1
ATOM 984 C CA . PHE A 1 124 ? 5.926 -11.372 -12.123 1.00 64.94 124 PHE A CA 1
ATOM 985 C C . PHE A 1 124 ? 5.097 -11.071 -13.381 1.00 64.94 124 PHE A C 1
ATOM 987 O O . PHE A 1 124 ? 3.884 -11.277 -13.396 1.00 64.94 124 PHE A O 1
ATOM 994 N N . LEU A 1 125 ? 5.743 -10.625 -14.464 1.00 57.16 125 LEU A N 1
ATOM 995 C CA . LEU A 1 125 ? 5.068 -10.336 -15.733 1.00 57.16 125 LEU A CA 1
ATOM 996 C C . LEU A 1 125 ? 4.606 -11.612 -16.455 1.00 57.16 125 LEU A C 1
ATOM 998 O O . LEU A 1 125 ? 3.577 -11.583 -17.131 1.00 57.16 125 LEU A O 1
ATOM 1002 N N . PHE A 1 126 ? 5.294 -12.742 -16.257 1.00 54.03 126 PHE A N 1
ATOM 1003 C CA . PHE A 1 126 ? 4.868 -14.042 -16.790 1.00 54.03 126 PHE A CA 1
ATOM 1004 C C . PHE A 1 126 ? 3.602 -14.572 -16.097 1.00 54.03 126 PHE A C 1
ATOM 1006 O O . PHE A 1 126 ? 2.777 -15.212 -16.749 1.00 54.03 126 PHE A O 1
ATOM 1013 N N . LEU A 1 127 ? 3.376 -14.242 -14.819 1.00 54.03 127 LEU A N 1
ATOM 1014 C CA . LEU A 1 127 ? 2.153 -14.621 -14.087 1.00 54.03 127 LEU A CA 1
ATOM 1015 C C . LEU A 1 127 ? 0.879 -13.976 -14.664 1.00 54.03 127 L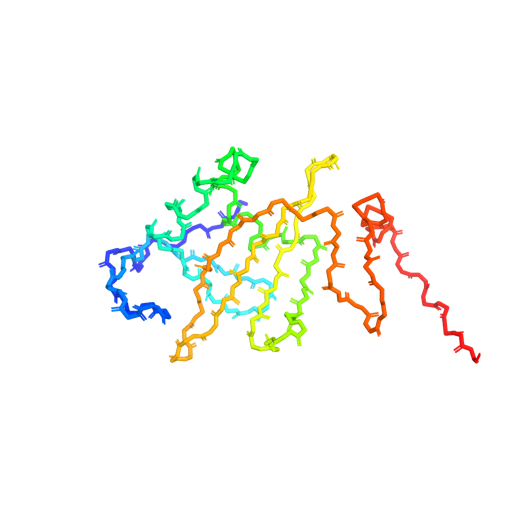EU A C 1
ATOM 1017 O O . LEU A 1 127 ? -0.221 -14.498 -14.481 1.00 54.03 127 LEU A O 1
ATOM 1021 N N . ARG A 1 128 ? 1.024 -12.875 -15.412 1.00 49.81 128 ARG A N 1
ATOM 1022 C CA . ARG A 1 128 ? -0.069 -12.143 -16.069 1.00 49.81 128 ARG A CA 1
ATOM 1023 C C . ARG A 1 128 ? -0.606 -12.846 -17.331 1.00 49.81 128 ARG A C 1
ATOM 1025 O O . ARG A 1 128 ? -1.673 -12.479 -17.812 1.00 49.81 128 ARG A O 1
ATOM 1032 N N . GLY A 1 129 ? 0.117 -13.843 -17.858 1.00 42.56 129 GLY A N 1
ATOM 1033 C CA . GLY A 1 129 ? -0.164 -14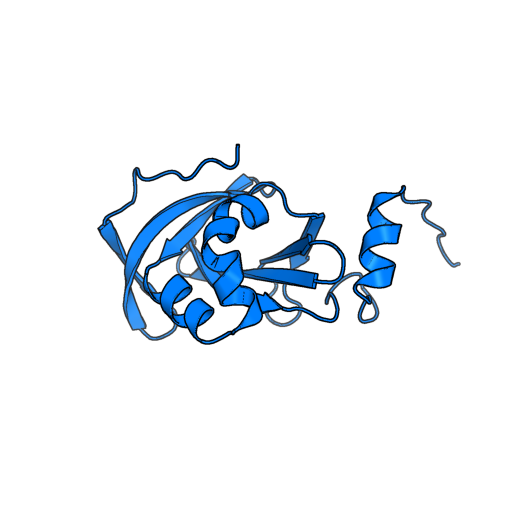.526 -19.132 1.00 42.56 129 GLY A CA 1
ATOM 1034 C C . GLY A 1 129 ? -1.004 -15.810 -19.054 1.00 42.56 129 GLY A C 1
ATOM 1035 O O . GLY A 1 129 ? -1.209 -16.455 -20.079 1.00 42.56 129 GLY A O 1
ATOM 1036 N N . GLY A 1 130 ? -1.504 -16.187 -17.874 1.00 36.44 130 GLY A N 1
ATOM 1037 C CA . GLY A 1 130 ? -2.389 -17.342 -17.695 1.00 36.44 130 GLY A CA 1
ATOM 1038 C C . GLY A 1 130 ? -1.734 -18.502 -16.945 1.00 36.44 130 GLY A C 1
ATOM 1039 O O . GLY A 1 130 ? -0.783 -19.132 -17.403 1.00 36.44 130 GLY A O 1
ATOM 1040 N N . PHE A 1 131 ? -2.290 -18.820 -15.777 1.00 44.56 131 PHE A N 1
ATOM 1041 C CA . PHE A 1 131 ? -1.939 -20.011 -15.011 1.00 44.56 131 PHE A CA 1
ATOM 1042 C C . PHE A 1 131 ? -2.308 -21.293 -15.782 1.00 44.56 131 PHE A C 1
ATOM 1044 O O . PHE A 1 131 ? -3.479 -21.543 -16.060 1.00 44.56 131 PHE A O 1
ATOM 1051 N N . LYS A 1 132 ? -1.329 -22.180 -16.000 1.00 31.31 132 LYS A N 1
ATOM 1052 C CA . LYS A 1 132 ? -1.553 -23.634 -15.968 1.00 31.31 132 LYS A CA 1
ATOM 1053 C C . LYS A 1 132 ? -0.933 -24.167 -14.682 1.00 31.31 132 LYS A C 1
ATOM 1055 O O . LYS A 1 132 ? 0.285 -24.189 -14.541 1.00 31.31 132 LYS A O 1
ATOM 1060 N N . TRP A 1 133 ? -1.769 -24.614 -13.748 1.00 40.84 133 TRP A N 1
ATOM 1061 C CA . TRP A 1 133 ? -1.316 -25.360 -12.577 1.00 40.84 133 TRP A CA 1
ATOM 1062 C C . TRP A 1 133 ? -0.653 -26.663 -13.037 1.00 40.84 133 TRP A C 1
ATOM 1064 O O . TRP A 1 133 ? -1.345 -27.589 -13.458 1.00 40.84 133 TRP A O 1
ATOM 1074 N N . LYS A 1 134 ? 0.673 -26.785 -12.928 1.00 30.36 134 LYS A N 1
ATOM 1075 C CA . LYS A 1 134 ? 1.280 -28.113 -12.793 1.00 30.36 134 LYS A CA 1
ATOM 1076 C C . LYS A 1 134 ? 1.281 -28.463 -11.310 1.00 30.36 134 LYS A C 1
ATOM 1078 O O . LYS A 1 134 ? 2.102 -27.964 -10.548 1.00 30.36 134 LYS A O 1
ATOM 1083 N N . LYS A 1 135 ? 0.335 -29.319 -10.909 1.00 26.00 135 LYS A N 1
ATOM 1084 C CA . LYS A 1 135 ? 0.492 -30.145 -9.707 1.00 26.00 135 LYS A CA 1
ATOM 1085 C C . LYS A 1 135 ? 1.761 -30.969 -9.908 1.00 26.00 135 LYS A C 1
ATOM 1087 O O . LYS A 1 135 ? 1.784 -31.827 -10.789 1.00 26.00 135 LYS A O 1
ATOM 1092 N N . TRP A 1 136 ? 2.792 -30.700 -9.123 1.00 34.38 136 TRP A N 1
ATOM 1093 C CA . TRP A 1 136 ? 3.872 -31.660 -8.948 1.00 34.38 136 TRP A CA 1
ATOM 1094 C C . TRP A 1 136 ? 3.367 -32.718 -7.960 1.00 34.38 136 TRP A C 1
ATOM 1096 O O . TRP A 1 136 ? 2.837 -32.369 -6.903 1.00 34.38 136 TRP A O 1
ATOM 1106 N N . LYS A 1 137 ? 3.381 -33.978 -8.410 1.00 33.22 137 LYS A N 1
ATOM 1107 C CA . LYS A 1 137 ? 3.172 -35.163 -7.572 1.00 33.22 137 LYS A CA 1
ATOM 1108 C C . LYS A 1 137 ? 4.419 -35.413 -6.740 1.00 33.22 137 LYS A C 1
ATOM 1110 O O . LYS A 1 137 ? 5.512 -35.125 -7.276 1.00 33.22 137 LYS A O 1
#